Protein AF-A0A8S2QM49-F1 (afdb_monomer_lite)

Organism: NCBI:txid392030

Foldseek 3Di:
DLVVVVVVLVCLVVVDDDPVVVVVNVVDDPVVVSVVVLLVVLVVLLVVQCPDPPDHCPVCVVVSVVVNVVVVVDPDSDDPVSVVVVVVD

Structure (mmCIF, N/CA/C/O backbone):
data_AF-A0A8S2QM49-F1
#
_entry.id   AF-A0A8S2QM49-F1
#
loop_
_atom_site.group_PDB
_atom_site.id
_atom_site.type_symbol
_atom_site.label_atom_id
_atom_site.label_alt_id
_atom_site.label_comp_id
_atom_site.label_asym_id
_atom_site.label_entity_id
_atom_site.label_seq_id
_atom_site.pdbx_PDB_ins_code
_atom_site.Cartn_x
_atom_site.Cartn_y
_atom_site.Cartn_z
_atom_site.occupancy
_atom_site.B_iso_or_equiv
_atom_site.auth_seq_id
_atom_site.auth_comp_id
_atom_site.auth_asym_id
_atom_site.auth_atom_id
_atom_site.pdbx_PDB_model_num
ATOM 1 N N . MET A 1 1 ? -4.337 -5.562 -2.053 1.00 74.75 1 MET A N 1
ATOM 2 C CA . MET A 1 1 ? -3.833 -4.765 -0.913 1.00 74.75 1 MET A CA 1
ATOM 3 C C . MET A 1 1 ? -4.896 -3.818 -0.371 1.00 74.75 1 MET A C 1
ATOM 5 O O . MET A 1 1 ? -5.367 -4.090 0.716 1.00 74.75 1 MET A O 1
ATOM 9 N N . VAL A 1 2 ? -5.310 -2.764 -1.090 1.00 81.88 2 VAL A N 1
ATOM 10 C CA . VAL A 1 2 ? -6.293 -1.784 -0.565 1.00 81.88 2 VAL A CA 1
ATOM 11 C C . VAL A 1 2 ? -7.625 -2.436 -0.168 1.00 81.88 2 VAL A C 1
ATOM 13 O O . VAL A 1 2 ? -8.152 -2.120 0.889 1.00 81.88 2 VAL A O 1
ATOM 16 N N . SER A 1 3 ? -8.122 -3.399 -0.954 1.00 81.31 3 SER A N 1
ATOM 17 C CA . SER A 1 3 ? -9.303 -4.203 -0.592 1.00 81.31 3 SER A CA 1
ATOM 18 C C . SER A 1 3 ? -9.115 -4.939 0.738 1.00 81.31 3 SER A C 1
ATOM 20 O O . SER A 1 3 ? -9.864 -4.712 1.674 1.00 81.31 3 SER A O 1
ATOM 22 N N . SER A 1 4 ? -8.030 -5.707 0.859 1.00 83.69 4 SER A N 1
ATOM 23 C CA . SER A 1 4 ? -7.671 -6.414 2.095 1.00 83.69 4 SER A CA 1
ATOM 24 C C . SER A 1 4 ? -7.481 -5.477 3.298 1.00 83.69 4 SER A C 1
ATOM 26 O O . SER A 1 4 ? -7.811 -5.866 4.412 1.00 83.69 4 SER A O 1
ATOM 28 N N . PHE A 1 5 ? -6.986 -4.251 3.100 1.00 85.62 5 PHE A N 1
ATOM 29 C CA . PHE A 1 5 ? -6.924 -3.242 4.162 1.00 85.62 5 PHE A CA 1
ATOM 30 C C . PHE A 1 5 ? -8.325 -2.804 4.616 1.00 85.62 5 PHE A C 1
ATOM 32 O O . PHE A 1 5 ? -8.575 -2.743 5.817 1.00 85.62 5 PHE A O 1
ATOM 39 N N . ILE A 1 6 ? -9.237 -2.526 3.676 1.00 86.00 6 ILE A N 1
ATOM 40 C CA . ILE A 1 6 ? -10.627 -2.148 3.981 1.00 86.00 6 ILE A CA 1
ATOM 41 C C . ILE A 1 6 ? -11.328 -3.265 4.754 1.00 86.00 6 ILE A C 1
ATOM 43 O O . ILE A 1 6 ? -11.968 -2.985 5.767 1.00 86.00 6 ILE A O 1
ATOM 47 N N . ASP A 1 7 ? -11.160 -4.511 4.310 1.00 87.06 7 ASP A N 1
ATOM 48 C CA . ASP A 1 7 ? -11.765 -5.683 4.941 1.00 87.06 7 ASP A CA 1
ATOM 49 C C . ASP A 1 7 ? -11.315 -5.785 6.410 1.00 87.06 7 ASP A C 1
ATOM 51 O O . ASP A 1 7 ? -12.144 -5.746 7.320 1.00 87.06 7 ASP A O 1
ATOM 55 N N . VAL A 1 8 ? -10.001 -5.753 6.661 1.00 87.25 8 VAL A N 1
ATOM 56 C CA . VAL A 1 8 ? -9.436 -5.802 8.023 1.00 87.25 8 VAL A CA 1
ATOM 57 C C . VAL A 1 8 ? -9.865 -4.600 8.875 1.00 87.25 8 VAL A C 1
ATOM 59 O O . VAL A 1 8 ? -10.192 -4.760 10.052 1.00 87.25 8 VAL A O 1
ATOM 62 N N . TYR A 1 9 ? -9.896 -3.389 8.307 1.00 85.62 9 TYR A N 1
ATOM 63 C CA . TYR A 1 9 ? -10.333 -2.188 9.028 1.00 85.62 9 TYR A CA 1
ATOM 64 C C . TYR A 1 9 ? -11.813 -2.260 9.429 1.00 85.62 9 TYR A C 1
ATOM 66 O O . TYR A 1 9 ? -12.185 -1.818 10.516 1.00 85.62 9 TYR A O 1
ATOM 74 N N . SER A 1 10 ? -12.660 -2.851 8.583 1.00 86.19 10 SER A N 1
ATOM 75 C CA . SER A 1 10 ? -14.086 -3.023 8.873 1.00 86.19 10 SER A CA 1
ATOM 76 C C . SER A 1 10 ? -14.348 -4.038 9.994 1.00 86.19 10 SER A C 1
ATOM 78 O O . SER A 1 10 ? -15.251 -3.841 10.810 1.00 86.19 10 SER A O 1
ATOM 80 N N . GLU A 1 11 ? -13.514 -5.074 10.095 1.00 89.00 11 GLU A N 1
ATOM 81 C CA . GLU A 1 11 ? -13.617 -6.121 11.116 1.00 89.00 11 GLU A CA 1
ATOM 82 C C . GLU A 1 11 ? -13.075 -5.685 12.485 1.00 89.00 11 GLU A C 1
ATOM 84 O O . GLU A 1 11 ? -13.536 -6.169 13.522 1.00 89.00 11 GLU A O 1
ATOM 89 N N . LEU A 1 12 ? -12.142 -4.729 12.517 1.00 86.19 12 LEU A N 1
ATOM 90 C CA . LEU A 1 12 ? -11.473 -4.253 13.733 1.00 86.19 12 LEU A CA 1
ATOM 91 C C . LEU A 1 12 ? -12.458 -3.842 14.841 1.00 86.19 12 LEU A C 1
ATOM 93 O O . LEU A 1 12 ? -12.271 -4.218 15.996 1.00 86.19 12 LEU A O 1
ATOM 97 N N . ASN A 1 13 ? -13.558 -3.160 14.511 1.00 79.56 13 ASN A N 1
ATOM 98 C CA . ASN A 1 13 ? -14.572 -2.776 15.506 1.00 79.56 13 ASN A CA 1
ATOM 99 C C . ASN A 1 13 ? -15.278 -3.971 16.172 1.00 79.56 13 ASN A C 1
ATOM 101 O O . ASN A 1 13 ? -15.744 -3.843 17.307 1.00 79.56 13 ASN A O 1
ATOM 105 N N . GLY A 1 14 ? -15.367 -5.110 15.479 1.00 82.94 14 GLY A N 1
ATOM 106 C CA . GLY A 1 14 ? -15.920 -6.356 16.011 1.00 82.94 14 GLY A CA 1
ATOM 107 C C . GLY A 1 14 ? -14.919 -7.160 16.844 1.00 82.94 14 GLY A C 1
ATOM 108 O O . GLY A 1 14 ? -15.329 -7.903 17.733 1.00 82.94 14 GLY A O 1
ATOM 109 N N . VAL A 1 15 ? -13.618 -6.990 16.590 1.00 88.38 15 VAL A N 1
ATOM 110 C CA . VAL A 1 15 ? -12.532 -7.711 17.278 1.00 88.38 15 VAL A CA 1
ATOM 111 C C . VAL A 1 15 ? -12.083 -6.997 18.554 1.00 88.38 15 VAL A C 1
ATOM 113 O O . VAL A 1 15 ? -11.773 -7.650 19.550 1.00 88.38 15 VAL A O 1
ATOM 116 N N . LEU A 1 16 ? -12.052 -5.662 18.557 1.00 87.69 16 LEU A N 1
ATOM 117 C CA . LEU A 1 16 ? -11.654 -4.894 19.735 1.00 87.69 16 LEU A CA 1
ATOM 118 C C . LEU A 1 16 ? -12.731 -4.997 20.823 1.00 87.69 16 LEU A C 1
ATOM 120 O O . LEU A 1 16 ? -13.856 -4.521 20.659 1.00 87.69 16 LEU A O 1
ATOM 124 N N . THR A 1 17 ? -12.390 -5.593 21.963 1.00 85.62 17 THR A N 1
ATOM 125 C CA . THR A 1 17 ? -13.310 -5.779 23.100 1.00 85.62 17 THR A CA 1
ATOM 126 C C . THR A 1 17 ? -13.081 -4.751 24.208 1.00 85.62 17 THR A C 1
ATOM 128 O O . THR A 1 17 ? -14.036 -4.333 24.865 1.00 85.62 17 THR A O 1
ATOM 131 N N . GLU A 1 18 ? -11.845 -4.279 24.381 1.00 90.81 18 GLU A N 1
ATOM 132 C CA . GLU A 1 18 ? -11.476 -3.321 25.423 1.00 90.81 18 GLU A CA 1
ATOM 133 C C . GLU A 1 18 ? -11.753 -1.870 25.011 1.00 90.81 18 GLU A C 1
ATOM 135 O O . GLU A 1 18 ? -11.495 -1.444 23.882 1.00 90.81 18 GLU A O 1
ATOM 140 N N . ARG A 1 19 ? -12.231 -1.063 25.965 1.00 83.94 19 ARG A N 1
ATOM 141 C CA . ARG A 1 19 ? -12.541 0.359 25.746 1.00 83.94 19 ARG A CA 1
ATOM 142 C C . ARG A 1 19 ? -11.313 1.173 25.322 1.00 83.94 19 ARG A C 1
ATOM 144 O O . ARG A 1 19 ? -11.413 2.000 24.423 1.00 83.94 19 ARG A O 1
ATOM 151 N N . THR A 1 20 ? -10.165 0.910 25.936 1.00 88.81 20 THR A N 1
ATOM 152 C CA . THR A 1 20 ? -8.886 1.579 25.647 1.00 88.81 20 THR A CA 1
ATOM 153 C C . THR A 1 20 ? -8.428 1.355 24.205 1.00 88.81 20 THR A C 1
ATOM 155 O O . THR A 1 20 ? -7.939 2.281 23.563 1.00 88.81 20 THR A O 1
ATOM 158 N N . GLN A 1 21 ? -8.633 0.151 23.669 1.00 87.50 21 GLN A N 1
ATOM 159 C CA . GLN A 1 21 ? -8.282 -0.195 22.291 1.00 87.50 21 GLN A CA 1
ATOM 160 C C . GLN A 1 21 ? -9.201 0.508 21.283 1.00 87.50 21 GLN A C 1
ATOM 162 O O . GLN A 1 21 ? -8.726 1.045 20.284 1.00 87.50 21 GLN A O 1
ATOM 167 N N . LYS A 1 22 ? -10.509 0.568 21.568 1.00 84.94 22 LYS A N 1
ATOM 168 C CA . LYS A 1 22 ? -11.475 1.312 20.743 1.00 84.94 22 LYS A CA 1
ATOM 169 C C . LYS A 1 22 ? -11.163 2.806 20.718 1.00 84.94 22 LYS A C 1
ATOM 171 O O . LYS A 1 22 ? -11.153 3.412 19.653 1.00 84.94 22 LYS A O 1
ATOM 176 N N . GLU A 1 23 ? -10.853 3.389 21.874 1.00 86.12 23 GLU A N 1
ATOM 177 C CA . GLU A 1 23 ? -10.436 4.792 21.972 1.00 86.12 23 GLU A CA 1
ATOM 178 C C . GLU A 1 23 ? -9.137 5.051 21.191 1.00 86.12 23 GLU A C 1
ATOM 180 O O . GLU A 1 23 ? -9.033 6.063 20.501 1.00 86.12 23 GLU A O 1
ATOM 185 N N . ALA A 1 24 ? -8.170 4.130 21.226 1.00 85.81 24 ALA A N 1
ATOM 186 C CA . ALA A 1 24 ? -6.965 4.228 20.404 1.00 85.81 24 ALA A CA 1
ATOM 187 C C . ALA A 1 24 ? -7.280 4.182 18.899 1.00 85.81 24 ALA A C 1
ATOM 189 O O . ALA A 1 24 ? -6.755 5.007 18.156 1.00 85.81 24 ALA A O 1
ATOM 190 N N . LEU A 1 25 ? -8.177 3.292 18.456 1.00 84.94 25 LEU A N 1
ATOM 191 C CA . LEU A 1 25 ? -8.593 3.193 17.052 1.00 84.94 25 LEU A CA 1
ATOM 192 C C . LEU A 1 25 ? -9.244 4.491 16.554 1.00 84.94 25 LEU A C 1
ATOM 194 O O . LEU A 1 25 ? -8.931 4.945 15.459 1.00 84.94 25 LEU A O 1
ATOM 198 N N . THR A 1 26 ? -10.089 5.130 17.370 1.00 82.81 26 THR A N 1
ATOM 199 C 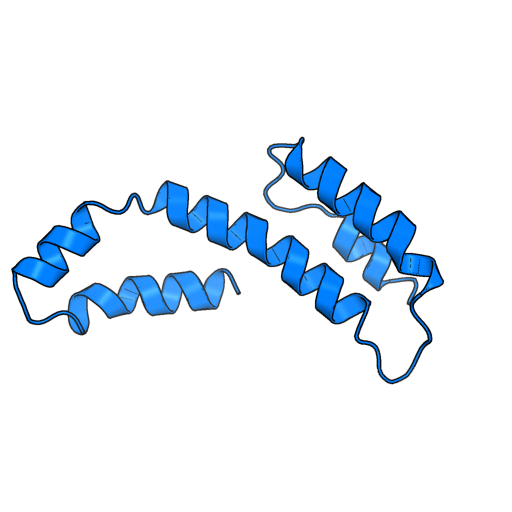CA . THR A 1 26 ? -10.748 6.400 16.998 1.00 82.81 26 THR A CA 1
ATOM 200 C C . THR A 1 26 ? -9.788 7.575 16.816 1.00 82.81 26 THR A C 1
ATOM 202 O O . THR A 1 26 ? -10.162 8.574 16.208 1.00 82.81 26 THR A O 1
ATOM 205 N N . ARG A 1 27 ? -8.558 7.478 17.337 1.00 86.25 27 ARG A N 1
ATOM 206 C CA . ARG A 1 27 ? -7.520 8.503 17.146 1.00 86.25 27 ARG A CA 1
ATOM 207 C C . ARG A 1 27 ? -6.795 8.368 15.813 1.00 86.25 27 ARG A C 1
ATOM 209 O O . ARG A 1 27 ? -6.028 9.259 15.467 1.00 86.25 27 ARG A O 1
ATOM 216 N N . ILE A 1 28 ? -6.982 7.256 15.109 1.00 85.25 28 ILE A N 1
ATOM 217 C CA . ILE A 1 28 ? -6.333 7.013 13.831 1.00 85.25 28 ILE A CA 1
ATOM 218 C C . ILE A 1 28 ? -7.264 7.501 12.725 1.00 85.25 28 ILE A C 1
ATOM 220 O O . ILE A 1 28 ? -8.369 6.977 12.570 1.00 85.25 28 ILE A O 1
ATOM 224 N N . ASP A 1 29 ? -6.818 8.490 11.950 1.00 86.62 29 ASP A N 1
ATOM 225 C CA . ASP A 1 29 ? -7.583 8.970 10.803 1.00 86.62 29 ASP A CA 1
ATOM 226 C C . ASP A 1 29 ? -7.607 7.892 9.711 1.00 86.62 29 ASP A C 1
ATOM 228 O O . ASP A 1 29 ? -6.577 7.445 9.194 1.00 86.62 29 ASP A O 1
ATOM 232 N N . PHE A 1 30 ? -8.815 7.450 9.373 1.00 85.44 30 PHE A N 1
ATOM 233 C CA . PHE A 1 30 ? -9.035 6.476 8.317 1.00 85.44 30 PHE A CA 1
ATOM 234 C C . PHE A 1 30 ? -8.543 6.975 6.955 1.00 85.44 30 PHE A C 1
ATOM 236 O O . PHE A 1 30 ? -8.028 6.181 6.171 1.00 85.44 30 PHE A O 1
ATOM 243 N N . ASN A 1 31 ? -8.682 8.269 6.663 1.00 84.31 31 ASN A N 1
ATOM 244 C CA . ASN A 1 31 ? -8.267 8.841 5.386 1.00 84.31 31 ASN A CA 1
ATOM 245 C C . ASN A 1 31 ? -6.745 8.823 5.243 1.00 84.31 31 ASN A C 1
ATOM 247 O O . ASN A 1 31 ? -6.249 8.461 4.176 1.00 84.31 31 ASN A O 1
ATOM 251 N N . ASP A 1 32 ? -6.018 9.113 6.323 1.00 85.25 32 ASP A N 1
ATOM 252 C CA . ASP A 1 32 ? -4.557 9.017 6.344 1.00 85.25 32 ASP A CA 1
ATOM 253 C C . ASP A 1 32 ? -4.114 7.567 6.140 1.00 85.25 32 ASP A C 1
ATOM 255 O O . ASP A 1 32 ? -3.282 7.281 5.279 1.00 85.25 32 ASP A O 1
ATOM 259 N N . LEU A 1 33 ? -4.719 6.617 6.862 1.00 86.25 33 LEU A N 1
ATOM 260 C CA . LEU A 1 33 ? -4.436 5.193 6.663 1.00 86.25 33 LEU A CA 1
ATOM 261 C C . LEU A 1 33 ? -4.749 4.726 5.238 1.00 86.25 33 LEU A C 1
ATOM 263 O O . LEU A 1 33 ? -3.992 3.946 4.663 1.00 86.25 33 LEU A O 1
ATOM 267 N N . MET A 1 34 ? -5.851 5.200 4.658 1.00 86.06 34 MET A N 1
ATOM 268 C CA . MET A 1 34 ? -6.234 4.893 3.284 1.00 86.06 34 MET A CA 1
ATOM 269 C C . MET A 1 34 ? -5.218 5.456 2.287 1.00 86.06 34 MET A C 1
ATOM 271 O O . MET A 1 34 ? -4.849 4.770 1.332 1.00 86.06 34 MET A O 1
ATOM 275 N N . ALA A 1 35 ? -4.737 6.681 2.511 1.00 83.00 35 ALA A N 1
ATOM 276 C CA . ALA A 1 35 ? -3.684 7.288 1.708 1.00 83.00 35 ALA A CA 1
ATOM 277 C C . ALA A 1 35 ? -2.382 6.478 1.806 1.00 83.00 35 ALA A C 1
ATOM 279 O O . ALA A 1 35 ? -1.808 6.125 0.774 1.00 83.00 35 ALA A O 1
ATOM 280 N N . PHE A 1 36 ? -1.979 6.067 3.014 1.00 85.69 36 PHE A N 1
ATOM 281 C CA . PHE A 1 36 ? -0.837 5.172 3.208 1.00 85.69 36 PHE A CA 1
ATOM 282 C C . PHE A 1 36 ? -1.025 3.838 2.483 1.00 85.69 36 PHE A C 1
ATOM 284 O O . PHE A 1 36 ? -0.130 3.405 1.763 1.00 85.69 36 PHE A O 1
ATOM 291 N N . ALA A 1 37 ? -2.183 3.189 2.618 1.00 86.25 37 ALA A N 1
ATOM 292 C CA . ALA A 1 37 ? -2.462 1.910 1.969 1.00 86.25 37 ALA A CA 1
ATOM 293 C C . ALA A 1 37 ? -2.390 2.008 0.435 1.00 86.25 37 ALA A C 1
ATOM 295 O O . ALA A 1 37 ? -1.864 1.106 -0.223 1.00 86.25 37 ALA A O 1
ATOM 296 N N . LYS A 1 38 ? -2.883 3.108 -0.147 1.00 82.81 38 LYS A N 1
ATOM 297 C CA . LYS A 1 38 ? -2.756 3.388 -1.584 1.00 82.81 38 LYS A CA 1
ATOM 298 C C . LYS A 1 38 ? -1.303 3.623 -1.987 1.00 82.81 38 LYS A C 1
ATOM 300 O O . LYS A 1 38 ? -0.844 3.026 -2.953 1.00 82.81 38 LYS A O 1
ATO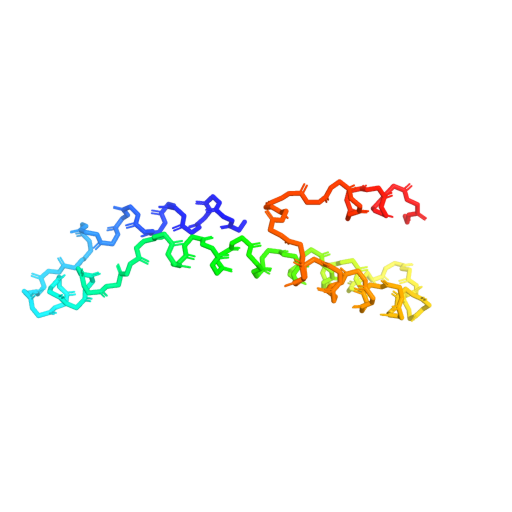M 305 N N . TYR A 1 39 ? -0.559 4.407 -1.214 1.00 83.56 39 TYR A N 1
ATOM 306 C CA . TYR A 1 39 ? 0.854 4.666 -1.474 1.00 83.56 39 TYR A CA 1
ATOM 307 C C . TYR A 1 39 ? 1.702 3.383 -1.413 1.00 83.56 39 TYR A C 1
ATOM 309 O O . TYR A 1 39 ? 2.439 3.066 -2.349 1.00 83.56 39 TYR A O 1
ATOM 317 N N . PHE A 1 40 ? 1.536 2.569 -0.364 1.00 85.81 40 PHE A N 1
ATOM 318 C CA . PHE A 1 40 ? 2.244 1.293 -0.206 1.00 85.81 40 PHE A CA 1
ATOM 319 C C . PHE A 1 40 ? 1.926 0.287 -1.313 1.00 85.81 40 PHE A C 1
ATOM 321 O O . PHE A 1 40 ? 2.772 -0.548 -1.646 1.00 85.81 40 PHE A O 1
ATOM 328 N N . LYS A 1 41 ? 0.743 0.378 -1.932 1.00 86.56 41 LYS A N 1
ATOM 329 C CA . LYS A 1 41 ? 0.39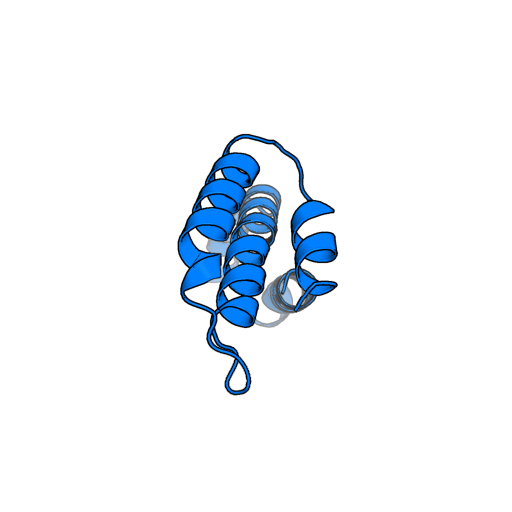0 -0.476 -3.066 1.00 86.56 41 LYS A CA 1
ATOM 330 C C . LYS A 1 41 ? 1.374 -0.315 -4.226 1.00 86.56 41 LYS A C 1
ATOM 332 O O . LYS A 1 41 ? 1.726 -1.321 -4.836 1.00 86.56 41 LYS A O 1
ATOM 337 N N . HIS A 1 42 ? 1.855 0.897 -4.504 1.00 85.00 42 HIS A N 1
ATOM 338 C CA . HIS A 1 42 ? 2.827 1.127 -5.577 1.00 85.00 42 HIS A CA 1
ATOM 339 C C . HIS A 1 42 ? 4.147 0.395 -5.325 1.00 85.00 42 HIS A C 1
ATOM 341 O O . HIS A 1 42 ? 4.702 -0.206 -6.243 1.00 85.00 42 HIS A O 1
ATOM 347 N N . PHE A 1 43 ? 4.613 0.376 -4.075 1.00 88.25 43 PHE A N 1
ATOM 348 C CA . PHE A 1 43 ? 5.817 -0.363 -3.697 1.00 88.25 43 PHE A CA 1
ATOM 349 C C . PHE A 1 43 ? 5.625 -1.864 -3.857 1.00 88.25 43 PHE A C 1
ATOM 351 O O . PHE A 1 43 ? 6.494 -2.518 -4.426 1.00 88.25 43 PHE A O 1
ATOM 358 N N . VAL A 1 44 ? 4.478 -2.403 -3.432 1.00 88.56 44 VAL A N 1
ATOM 359 C CA . VAL A 1 44 ? 4.191 -3.828 -3.630 1.00 88.56 44 VAL A CA 1
ATOM 360 C C . VAL A 1 44 ? 4.150 -4.185 -5.109 1.00 88.56 44 VAL A C 1
ATOM 362 O O . VAL A 1 44 ? 4.856 -5.107 -5.513 1.00 88.56 44 VAL A O 1
ATOM 365 N N . ASP A 1 45 ? 3.445 -3.406 -5.932 1.00 86.50 45 ASP A N 1
ATOM 366 C CA . ASP A 1 45 ? 3.364 -3.656 -7.373 1.00 86.50 45 ASP A CA 1
ATOM 367 C C . ASP A 1 45 ? 4.764 -3.625 -8.042 1.00 86.50 45 ASP A C 1
ATOM 369 O O . ASP A 1 45 ? 5.034 -4.431 -8.935 1.00 86.50 45 ASP A O 1
ATOM 373 N N . VAL A 1 46 ? 5.670 -2.738 -7.602 1.00 89.38 46 VAL A N 1
ATOM 374 C CA . VAL A 1 46 ? 7.069 -2.671 -8.077 1.00 89.38 46 VAL A CA 1
ATOM 375 C C . VAL A 1 46 ? 7.898 -3.858 -7.591 1.00 89.38 46 VAL A C 1
ATOM 377 O O . VAL A 1 46 ? 8.647 -4.439 -8.377 1.00 89.38 46 VAL A O 1
ATOM 380 N N . THR A 1 47 ? 7.779 -4.239 -6.317 1.00 89.06 47 THR A N 1
ATOM 381 C CA . THR A 1 47 ? 8.517 -5.390 -5.777 1.00 89.06 47 THR A CA 1
ATOM 382 C C . THR A 1 47 ? 8.092 -6.693 -6.443 1.00 89.06 47 THR A C 1
ATOM 384 O O . THR A 1 47 ? 8.959 -7.458 -6.845 1.00 89.06 47 THR A O 1
ATOM 387 N N . GLU A 1 48 ? 6.792 -6.902 -6.678 1.00 88.12 48 GLU A N 1
ATOM 388 C CA . GLU A 1 48 ? 6.288 -8.048 -7.445 1.00 88.12 48 GLU A CA 1
ATOM 389 C C . GLU A 1 48 ? 6.898 -8.099 -8.849 1.00 88.12 48 GLU A C 1
ATOM 391 O O . GLU A 1 48 ? 7.263 -9.169 -9.330 1.00 88.12 48 GLU A O 1
ATOM 396 N N . LEU A 1 49 ? 7.032 -6.940 -9.501 1.00 87.19 49 LEU A N 1
ATOM 397 C CA . LEU A 1 49 ? 7.602 -6.852 -10.840 1.00 87.19 49 LEU A CA 1
ATOM 398 C C . LEU A 1 49 ? 9.093 -7.195 -10.859 1.00 87.19 49 LEU A C 1
ATOM 400 O O . LEU A 1 49 ? 9.561 -7.854 -11.782 1.00 87.19 49 LEU A O 1
ATOM 404 N N . LEU A 1 50 ? 9.838 -6.745 -9.848 1.00 89.75 50 LEU A N 1
ATOM 405 C CA . LEU A 1 50 ? 11.271 -6.997 -9.722 1.00 89.75 50 LEU A CA 1
ATOM 406 C C . LEU A 1 50 ? 11.581 -8.425 -9.259 1.00 89.75 50 LEU A C 1
ATOM 408 O O . LEU A 1 50 ? 12.625 -8.957 -9.628 1.00 89.75 50 LEU A O 1
ATOM 412 N N . SER A 1 51 ? 10.685 -9.068 -8.515 1.00 87.50 51 SER A N 1
ATOM 413 C CA . SER A 1 51 ? 10.852 -10.425 -7.976 1.00 87.50 51 SER A CA 1
ATOM 414 C C . SER A 1 51 ? 10.469 -11.545 -8.959 1.00 87.50 51 SER A C 1
ATOM 416 O O . SER A 1 51 ? 10.056 -12.622 -8.535 1.00 87.50 51 SER A O 1
ATOM 418 N N . SER A 1 52 ? 10.608 -11.329 -10.272 1.00 80.94 52 SER A N 1
ATOM 419 C CA . SER A 1 52 ? 10.340 -12.375 -11.268 1.00 80.94 52 SER A CA 1
ATOM 420 C C . SER A 1 52 ? 11.367 -13.509 -11.187 1.00 80.94 52 SER A C 1
ATOM 422 O O . SER A 1 52 ? 12.563 -13.296 -11.368 1.00 80.94 52 SER A O 1
ATOM 424 N N . GLU A 1 53 ? 10.892 -14.740 -10.997 1.00 81.06 53 GLU A N 1
ATOM 425 C CA . GLU A 1 53 ? 11.731 -15.949 -11.044 1.00 81.06 53 GLU A CA 1
ATOM 426 C C . GLU A 1 53 ? 12.110 -16.356 -12.478 1.00 81.06 53 GLU A C 1
ATOM 428 O O . GLU A 1 53 ? 13.021 -17.156 -12.686 1.00 81.06 53 GLU A O 1
ATOM 433 N N . LYS A 1 54 ? 11.398 -15.829 -13.483 1.00 81.69 54 LYS A N 1
ATOM 434 C CA . LYS A 1 54 ? 11.516 -16.255 -14.887 1.00 81.69 54 LYS A CA 1
ATOM 435 C C . LYS A 1 54 ? 12.371 -15.322 -15.739 1.00 81.69 54 LYS A C 1
ATOM 437 O O . LYS A 1 54 ? 12.894 -15.753 -16.764 1.00 81.69 54 LYS A O 1
ATOM 442 N N . THR A 1 55 ? 12.516 -14.063 -15.331 1.00 83.19 55 THR A N 1
ATOM 443 C CA . THR A 1 55 ? 13.137 -13.017 -16.150 1.00 83.19 55 THR A CA 1
ATOM 444 C C . THR A 1 55 ? 14.065 -12.172 -15.291 1.00 83.19 55 THR A C 1
ATOM 446 O O . THR A 1 55 ? 13.687 -11.763 -14.201 1.00 83.19 55 THR A O 1
ATOM 449 N N . LEU A 1 56 ? 15.269 -11.864 -15.779 1.00 85.75 56 LEU A N 1
ATOM 450 C CA . LEU A 1 56 ? 16.180 -10.943 -15.094 1.00 85.75 56 LEU A CA 1
ATOM 451 C C . LEU A 1 56 ? 15.635 -9.510 -15.159 1.00 85.75 56 LEU A C 1
ATOM 453 O O . LEU A 1 56 ? 15.503 -8.938 -16.239 1.00 85.75 56 LEU A O 1
ATOM 457 N N . THR A 1 57 ? 15.382 -8.901 -14.003 1.00 90.38 57 THR A N 1
ATOM 458 C CA . THR A 1 57 ? 14.692 -7.603 -13.875 1.00 90.38 57 THR A CA 1
ATOM 459 C C . THR A 1 57 ? 15.608 -6.440 -13.498 1.00 90.38 57 THR A C 1
ATOM 461 O O . THR A 1 57 ? 15.141 -5.314 -13.355 1.00 90.38 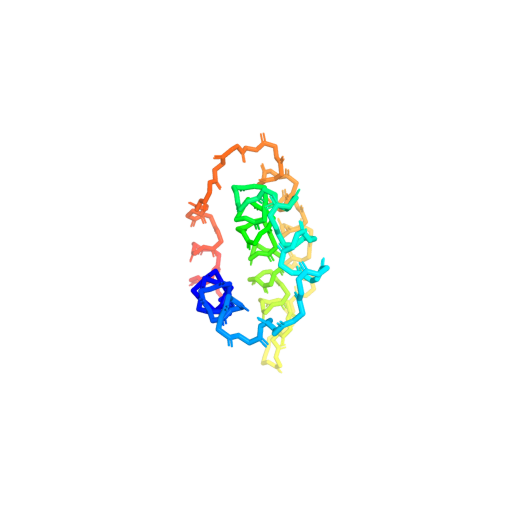57 THR A O 1
ATOM 464 N N . ILE A 1 58 ? 16.923 -6.659 -13.366 1.00 89.44 58 ILE A N 1
ATOM 465 C CA . ILE A 1 58 ? 17.859 -5.631 -12.870 1.00 89.44 58 ILE A CA 1
ATOM 466 C C . ILE A 1 58 ? 17.854 -4.343 -13.709 1.00 89.44 58 ILE A C 1
ATOM 468 O O . ILE A 1 58 ? 17.988 -3.244 -13.174 1.00 89.44 58 ILE A O 1
ATOM 472 N N . HIS A 1 59 ? 17.628 -4.468 -15.018 1.00 87.69 59 HIS A N 1
ATOM 473 C CA . HIS A 1 59 ? 17.533 -3.342 -15.946 1.00 87.69 59 HIS A CA 1
ATOM 474 C C . HIS A 1 59 ? 16.313 -2.441 -15.676 1.00 87.69 59 HIS A C 1
ATOM 476 O O . HIS A 1 59 ? 16.324 -1.272 -16.049 1.00 87.69 59 HIS A O 1
ATOM 482 N N . LEU A 1 60 ? 15.288 -2.957 -14.988 1.00 88.00 60 LEU A N 1
ATOM 483 C CA . LEU A 1 60 ? 14.070 -2.227 -14.636 1.00 88.00 60 LEU A CA 1
ATOM 484 C C . LEU A 1 60 ? 14.229 -1.388 -13.362 1.00 88.00 60 LEU A C 1
ATOM 486 O O . LEU A 1 60 ? 13.437 -0.479 -13.133 1.00 88.00 60 LEU A O 1
ATOM 490 N N . VAL A 1 61 ? 15.247 -1.653 -12.533 1.00 90.25 61 VAL A N 1
ATOM 491 C CA . VAL A 1 61 ? 15.409 -1.025 -11.207 1.00 90.25 61 VAL A CA 1
ATOM 492 C C . VAL A 1 61 ? 15.478 0.501 -11.299 1.00 90.25 61 VAL A C 1
ATOM 494 O O . VAL A 1 61 ? 14.826 1.194 -10.521 1.00 90.25 61 VAL A O 1
ATOM 497 N N . ILE A 1 62 ? 16.232 1.040 -12.264 1.00 89.44 62 ILE A N 1
ATOM 498 C CA . ILE A 1 62 ? 16.376 2.494 -12.439 1.00 89.44 62 ILE A CA 1
ATOM 499 C C . ILE A 1 62 ? 15.036 3.120 -12.852 1.00 89.44 62 ILE A C 1
ATOM 501 O O . ILE A 1 62 ? 14.614 4.113 -12.259 1.00 89.44 62 ILE A O 1
ATOM 505 N N . SER A 1 63 ? 14.341 2.521 -13.823 1.00 87.06 63 SER A N 1
ATOM 506 C CA . SER A 1 63 ? 13.054 3.020 -14.321 1.00 87.06 63 SER A CA 1
ATOM 507 C C . SER A 1 63 ? 11.956 2.963 -13.260 1.00 87.06 63 SER A C 1
ATOM 509 O O . SER A 1 63 ? 11.199 3.917 -13.109 1.00 87.06 63 SER A O 1
ATOM 511 N N . LEU A 1 64 ? 11.893 1.880 -12.482 1.00 89.81 64 LEU A N 1
ATOM 512 C CA . LEU A 1 64 ? 10.902 1.727 -11.416 1.00 89.81 64 LEU A CA 1
ATOM 513 C C . LEU A 1 64 ? 11.197 2.634 -10.216 1.00 89.81 64 LEU A C 1
ATOM 515 O O . LEU A 1 64 ? 10.264 3.118 -9.582 1.00 89.81 64 LEU A O 1
ATOM 519 N N . LYS A 1 65 ? 12.473 2.933 -9.934 1.00 89.81 65 LYS A N 1
ATOM 520 C CA . LYS A 1 65 ? 12.842 3.956 -8.946 1.00 89.81 65 LYS A CA 1
ATOM 521 C C . LYS A 1 65 ? 12.319 5.333 -9.355 1.00 89.81 65 LYS A C 1
ATOM 523 O O . LYS A 1 65 ? 11.729 6.012 -8.520 1.00 89.81 65 LYS A O 1
ATOM 528 N N . GLN A 1 66 ? 12.540 5.741 -10.607 1.00 87.50 66 GLN A N 1
ATOM 529 C CA . GLN A 1 66 ? 12.050 7.033 -11.094 1.00 87.50 66 GLN A CA 1
ATOM 530 C C . GLN A 1 66 ? 10.523 7.093 -11.028 1.00 87.50 66 GLN A C 1
ATOM 532 O O . GLN A 1 66 ? 9.978 8.049 -10.495 1.00 87.50 66 GLN A O 1
ATOM 537 N N . LEU A 1 67 ? 9.851 6.016 -11.442 1.00 86.69 67 LEU A N 1
ATOM 538 C CA . LEU A 1 67 ? 8.401 5.903 -11.343 1.00 86.69 67 LEU A CA 1
ATOM 539 C C . LEU A 1 67 ? 7.897 6.102 -9.907 1.00 86.69 67 LEU A C 1
ATOM 541 O O . LEU A 1 67 ? 6.960 6.859 -9.700 1.00 86.69 67 LEU A O 1
ATOM 545 N N . LEU A 1 68 ? 8.511 5.467 -8.904 1.00 86.81 68 LEU A N 1
ATOM 546 C CA . LEU A 1 68 ? 8.109 5.657 -7.504 1.00 86.81 68 LEU A CA 1
ATOM 547 C C . LEU A 1 68 ? 8.303 7.102 -7.025 1.00 86.81 68 LEU A C 1
ATOM 549 O O . LEU A 1 68 ? 7.476 7.597 -6.263 1.00 86.81 68 LEU A O 1
ATOM 553 N N . ILE A 1 69 ? 9.364 7.782 -7.469 1.00 86.25 69 ILE A N 1
ATOM 554 C CA . ILE A 1 69 ? 9.589 9.204 -7.165 1.00 86.25 69 ILE A CA 1
ATOM 555 C C . ILE A 1 69 ? 8.479 10.053 -7.788 1.00 86.2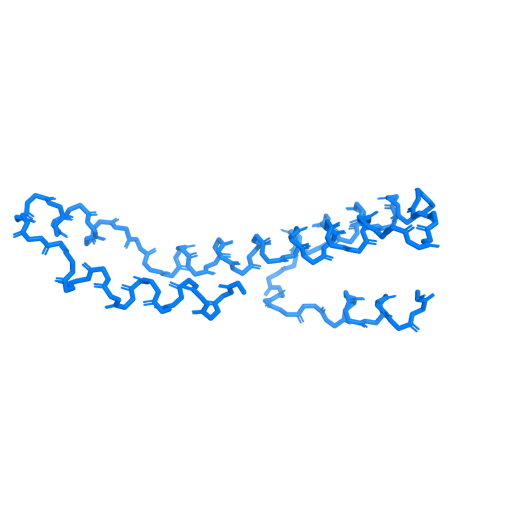5 69 ILE A C 1
ATOM 557 O O . ILE A 1 69 ? 7.907 10.896 -7.103 1.00 86.25 69 ILE A O 1
ATOM 561 N N . ASP A 1 70 ? 8.138 9.801 -9.050 1.00 83.88 70 ASP A N 1
ATOM 562 C CA . ASP A 1 70 ? 7.092 10.542 -9.758 1.00 83.88 70 ASP A CA 1
ATOM 563 C C . ASP A 1 70 ? 5.725 10.343 -9.076 1.00 83.88 70 ASP A C 1
AT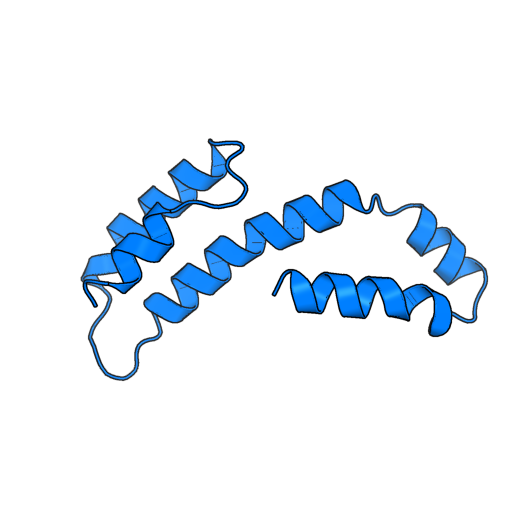OM 565 O O . ASP A 1 70 ? 5.026 11.311 -8.788 1.00 83.88 70 ASP A O 1
ATOM 569 N N . LEU A 1 71 ? 5.399 9.105 -8.684 1.00 78.94 71 LEU A N 1
ATOM 570 C CA . LEU A 1 71 ? 4.184 8.771 -7.925 1.00 78.94 71 LEU A CA 1
ATOM 571 C C . LEU A 1 71 ? 4.143 9.361 -6.516 1.00 78.94 71 LEU A C 1
ATOM 573 O O . LEU A 1 71 ? 3.067 9.505 -5.951 1.00 78.94 71 LEU A O 1
ATOM 577 N N . SER A 1 72 ? 5.299 9.675 -5.933 1.00 76.38 72 SER A N 1
ATOM 578 C CA . SER A 1 72 ? 5.370 10.332 -4.623 1.00 76.38 72 SER A CA 1
ATOM 579 C C . SER A 1 72 ? 5.122 11.839 -4.718 1.00 76.38 72 SER A C 1
ATOM 581 O O . SER A 1 72 ? 4.807 12.465 -3.711 1.00 76.38 72 SER A O 1
ATOM 583 N N . ASN A 1 73 ? 5.290 12.420 -5.909 1.00 72.12 73 ASN A N 1
ATOM 584 C CA . ASN A 1 73 ? 5.130 13.851 -6.162 1.00 72.12 73 ASN A CA 1
ATOM 585 C C . ASN A 1 73 ? 3.763 14.200 -6.766 1.00 72.12 73 ASN A C 1
ATOM 587 O O . ASN A 1 73 ? 3.353 15.359 -6.716 1.00 72.12 73 ASN A O 1
ATOM 591 N N . GLU A 1 74 ? 3.063 13.224 -7.343 1.00 63.97 74 GLU A N 1
ATOM 592 C CA . GLU A 1 74 ? 1.722 13.395 -7.892 1.00 63.97 74 GLU A CA 1
ATOM 593 C C . GLU A 1 74 ? 0.666 12.815 -6.936 1.00 63.97 74 GLU A C 1
ATOM 595 O O . GLU A 1 74 ? 0.753 11.653 -6.549 1.00 63.97 74 GLU A O 1
ATOM 600 N N . ASP A 1 75 ? -0.392 13.579 -6.630 1.00 57.91 75 ASP A N 1
ATOM 601 C CA . ASP A 1 75 ? -1.616 13.142 -5.913 1.00 57.91 75 ASP A CA 1
ATOM 602 C C . ASP A 1 75 ? -2.439 12.092 -6.713 1.00 57.91 75 ASP A C 1
ATOM 604 O O . ASP A 1 75 ? -3.672 12.027 -6.668 1.00 57.91 75 ASP A O 1
ATOM 608 N N . GLN A 1 76 ? -1.786 11.265 -7.530 1.00 54.25 76 GLN A N 1
ATOM 609 C CA . GLN A 1 76 ? -2.433 10.335 -8.444 1.00 54.25 76 GLN A CA 1
ATOM 610 C C . GLN A 1 76 ? -2.606 8.966 -7.800 1.00 54.25 76 GLN A C 1
ATOM 612 O O . GLN A 1 76 ? -1.764 8.078 -7.891 1.00 54.25 76 GLN A O 1
ATOM 617 N N . SER A 1 77 ? -3.786 8.780 -7.208 1.00 51.97 77 SER A N 1
ATOM 618 C CA . SER A 1 77 ? -4.178 7.558 -6.499 1.00 51.97 77 SER A CA 1
ATOM 619 C C . SER A 1 77 ? -4.285 6.277 -7.346 1.00 51.97 77 SER A C 1
ATOM 621 O O . SER A 1 77 ? -4.578 5.228 -6.786 1.00 51.97 77 SER A O 1
ATOM 623 N N . ASP A 1 78 ? -4.040 6.328 -8.660 1.00 56.91 78 ASP A N 1
ATOM 624 C CA . ASP A 1 78 ? -4.042 5.158 -9.548 1.00 56.91 78 ASP A CA 1
ATOM 625 C C . ASP A 1 78 ? -3.237 5.435 -10.830 1.00 56.91 78 ASP A C 1
ATOM 627 O O . ASP A 1 78 ? -3.780 5.836 -11.861 1.00 56.91 78 ASP A O 1
ATOM 631 N N . SER A 1 79 ? -1.921 5.216 -10.807 1.00 56.22 79 SER A N 1
ATOM 632 C CA . SER A 1 79 ? -1.118 5.455 -12.009 1.00 56.22 79 SER A CA 1
ATOM 633 C C . SER A 1 79 ? -1.208 4.319 -13.028 1.00 56.22 79 SER A C 1
ATOM 635 O O . SER A 1 79 ? -0.710 3.202 -12.843 1.00 56.22 79 SER A O 1
ATOM 637 N N . GLN A 1 80 ? -1.793 4.658 -14.177 1.00 60.34 80 GLN A N 1
ATOM 638 C CA . GLN A 1 80 ? -1.822 3.873 -15.413 1.00 60.34 80 GLN A CA 1
ATOM 639 C C . GLN A 1 80 ? -0.411 3.427 -15.869 1.00 60.34 80 GLN A C 1
ATOM 641 O O . GLN A 1 80 ? -0.282 2.439 -16.595 1.00 60.34 80 GLN A O 1
ATOM 646 N N . ALA A 1 81 ? 0.652 4.117 -15.433 1.00 57.66 81 ALA A N 1
ATOM 647 C CA . ALA A 1 81 ? 2.034 3.851 -15.829 1.00 57.66 81 ALA A CA 1
ATOM 648 C C . ALA A 1 81 ? 2.548 2.478 -15.353 1.00 57.66 81 ALA A C 1
ATOM 650 O O . ALA A 1 81 ? 3.164 1.758 -16.140 1.00 57.66 81 ALA A O 1
ATOM 651 N N . ILE A 1 82 ? 2.211 2.051 -14.126 1.00 58.50 82 ILE A N 1
ATOM 652 C CA . ILE A 1 82 ? 2.569 0.711 -13.615 1.00 58.50 82 ILE A CA 1
ATOM 653 C C . ILE A 1 82 ? 1.867 -0.382 -14.439 1.00 58.50 82 ILE A C 1
ATOM 655 O O . ILE A 1 82 ? 2.479 -1.381 -14.822 1.00 58.50 82 ILE A O 1
ATOM 659 N N . LYS A 1 83 ? 0.579 -0.184 -14.764 1.00 61.03 83 LYS A N 1
ATOM 660 C CA . LYS A 1 83 ? -0.195 -1.127 -15.594 1.00 61.03 83 LYS A CA 1
ATOM 661 C C . LYS A 1 83 ? 0.382 -1.256 -17.001 1.00 61.03 83 LYS A C 1
ATOM 663 O O . LYS A 1 83 ? 0.351 -2.343 -17.572 1.00 61.03 83 LYS A O 1
ATOM 668 N N . ASN A 1 84 ? 0.899 -0.164 -17.557 1.00 59.75 84 ASN A N 1
ATOM 669 C CA . ASN A 1 84 ? 1.510 -0.173 -18.879 1.00 59.75 84 ASN A CA 1
ATOM 670 C C . ASN A 1 84 ? 2.865 -0.890 -18.875 1.00 59.75 84 ASN A C 1
ATOM 672 O O . ASN A 1 84 ? 3.115 -1.654 -19.798 1.00 59.75 84 ASN A O 1
ATOM 676 N N . MET A 1 85 ? 3.690 -0.751 -17.830 1.00 58.75 85 MET A N 1
ATOM 677 C CA . MET A 1 85 ? 4.965 -1.480 -17.727 1.00 58.75 85 MET A CA 1
ATOM 678 C C . MET A 1 85 ? 4.785 -2.999 -17.595 1.00 58.75 85 MET A C 1
ATOM 680 O O . MET A 1 85 ? 5.531 -3.747 -18.219 1.00 58.75 85 MET A O 1
ATOM 684 N N . LYS A 1 86 ? 3.744 -3.466 -16.887 1.00 58.25 86 LYS A N 1
ATOM 685 C CA . LYS A 1 86 ? 3.397 -4.902 -16.809 1.00 58.25 86 LYS A CA 1
ATOM 686 C C . LYS A 1 86 ? 3.092 -5.551 -18.171 1.00 58.25 86 LYS A C 1
ATOM 688 O O . LYS A 1 86 ? 3.128 -6.767 -18.256 1.00 58.25 86 LYS A O 1
ATOM 693 N N . LYS A 1 87 ? 2.769 -4.785 -19.222 1.00 59.22 87 LYS A N 1
ATOM 694 C CA . LYS A 1 87 ? 2.472 -5.331 -20.565 1.00 59.22 87 LYS A CA 1
ATOM 695 C C . LYS A 1 87 ? 3.715 -5.629 -21.407 1.00 59.22 87 LYS A C 1
ATOM 697 O O . LYS A 1 87 ? 3.587 -6.294 -22.429 1.00 59.22 87 LYS A O 1
ATOM 702 N N . TYR A 1 88 ? 4.871 -5.092 -21.024 1.00 51.50 88 TYR A N 1
ATOM 703 C CA . TYR A 1 88 ? 6.120 -5.206 -21.785 1.00 51.50 88 TYR A CA 1
ATOM 704 C C . TYR A 1 88 ? 7.119 -6.192 -21.158 1.00 51.50 88 TYR A C 1
ATOM 706 O O . TYR A 1 88 ? 8.263 -6.261 -21.603 1.00 51.50 88 TYR A O 1
ATOM 714 N N . ILE A 1 89 ? 6.683 -6.932 -20.135 1.00 50.16 89 ILE A N 1
ATOM 715 C CA . ILE A 1 89 ? 7.419 -7.989 -19.426 1.00 50.16 89 ILE A CA 1
ATOM 716 C C . ILE A 1 89 ? 6.652 -9.293 -19.622 1.00 50.16 89 ILE A C 1
ATOM 718 O O . ILE A 1 89 ? 7.316 -10.324 -19.860 1.00 50.16 89 ILE A O 1
#

Radius of gyration: 17.1 Å; chains: 1; bounding box: 34×30×48 Å

Secondary structure (DSSP, 8-state):
-HHHHHHHHHHHHHH--SHHHHHHHHTS-HHHHHHHHHHHHHHHHHHHHHT-SSS--GGGHHHHHHHHHHHHHS--SS-HHHHHHTT--

Sequence (89 aa):
MVSSFIDVYSELNGVLTERTQKEALTRIDFNDLMAFAKYFKHFVDVTELLSSEKTLTIHLVISLKQLLIDLSNEDQSDSQAIKNMKKYI

pLDDT: mean 80.48, std 11.41, range [50.16, 90.81]